Protein AF-A0A8H7U655-F1 (afdb_monomer_lite)

Structure (mmCIF, N/CA/C/O backbone):
data_AF-A0A8H7U655-F1
#
_entry.id   AF-A0A8H7U655-F1
#
loop_
_atom_site.group_PDB
_atom_site.id
_atom_site.type_symbol
_atom_site.label_atom_id
_atom_site.label_alt_id
_atom_site.label_comp_id
_atom_site.label_asym_id
_atom_site.label_entity_id
_atom_site.label_seq_id
_atom_site.pdbx_PDB_ins_code
_atom_site.Cartn_x
_atom_site.Cartn_y
_atom_site.Cartn_z
_atom_site.occupancy
_atom_site.B_iso_or_equiv
_atom_site.auth_seq_id
_atom_site.auth_comp_id
_atom_site.auth_asym_id
_atom_site.auth_atom_id
_atom_site.pdbx_PDB_model_num
ATOM 1 N N . MET A 1 1 ? -0.794 -10.412 -22.290 1.00 63.94 1 MET A N 1
ATOM 2 C CA . MET A 1 1 ? 0.448 -11.044 -21.787 1.00 63.94 1 MET A CA 1
ATOM 3 C C . MET A 1 1 ? 1.514 -9.964 -21.664 1.00 63.94 1 MET A C 1
ATOM 5 O O . MET A 1 1 ? 1.663 -9.199 -22.607 1.00 63.94 1 MET A O 1
ATOM 9 N N . CYS A 1 2 ? 2.188 -9.842 -20.518 1.00 81.88 2 CYS A N 1
ATOM 10 C CA . CYS A 1 2 ? 3.217 -8.815 -20.295 1.00 81.88 2 CYS A CA 1
ATOM 11 C C . CYS A 1 2 ? 4.626 -9.363 -20.558 1.00 81.88 2 CYS A C 1
ATOM 13 O O . CYS A 1 2 ? 4.910 -10.500 -20.198 1.00 81.88 2 CYS A O 1
ATOM 15 N N . ALA A 1 3 ? 5.501 -8.538 -21.141 1.00 80.56 3 ALA A N 1
ATOM 16 C CA . ALA A 1 3 ? 6.869 -8.891 -21.544 1.00 80.56 3 ALA A CA 1
ATOM 17 C C . ALA A 1 3 ? 7.937 -8.537 -20.485 1.00 80.56 3 ALA A C 1
ATOM 19 O O . ALA A 1 3 ? 9.076 -8.217 -20.817 1.00 80.56 3 ALA A O 1
ATOM 20 N N . LEU A 1 4 ? 7.565 -8.537 -19.202 1.00 84.75 4 LEU A N 1
ATOM 21 C CA . LEU A 1 4 ? 8.495 -8.235 -18.114 1.00 84.75 4 LEU A CA 1
ATOM 22 C C . LEU A 1 4 ? 9.216 -9.509 -17.666 1.00 84.75 4 LEU A C 1
ATOM 24 O O . LEU A 1 4 ? 8.583 -10.469 -17.227 1.00 84.75 4 LEU A O 1
ATOM 28 N N . SER A 1 5 ? 10.544 -9.480 -17.739 1.00 86.19 5 SER A N 1
ATOM 29 C CA . SER A 1 5 ? 11.418 -10.554 -17.271 1.00 86.19 5 SER A CA 1
ATOM 30 C C . SER A 1 5 ? 11.952 -10.225 -15.880 1.00 86.19 5 SER A C 1
ATOM 32 O O . SER A 1 5 ? 12.536 -9.165 -15.663 1.00 86.19 5 SER A O 1
ATOM 34 N N . PHE A 1 6 ? 11.775 -11.145 -14.933 1.00 90.25 6 PHE A N 1
ATOM 35 C CA . PHE A 1 6 ? 12.253 -11.003 -13.557 1.00 90.25 6 PHE A CA 1
ATOM 36 C C . PHE A 1 6 ? 13.320 -12.059 -13.280 1.00 90.25 6 PHE A C 1
ATOM 38 O O . PHE A 1 6 ? 13.106 -13.238 -13.549 1.00 90.25 6 PHE A O 1
ATOM 45 N N . ASN A 1 7 ? 14.448 -11.660 -12.692 1.00 93.19 7 ASN A N 1
ATOM 46 C CA . ASN A 1 7 ? 15.520 -12.585 -12.308 1.00 93.19 7 ASN A CA 1
ATOM 47 C C . ASN A 1 7 ? 15.300 -13.239 -10.930 1.00 93.19 7 ASN A C 1
ATOM 49 O O . ASN A 1 7 ? 16.082 -14.095 -10.526 1.00 93.19 7 ASN A O 1
ATOM 53 N N . ARG A 1 8 ? 14.252 -12.843 -10.193 1.00 95.19 8 ARG A N 1
ATOM 54 C CA . ARG A 1 8 ? 13.892 -13.417 -8.889 1.00 95.19 8 ARG A CA 1
ATOM 55 C C . ARG A 1 8 ? 12.452 -13.912 -8.903 1.00 95.19 8 ARG A C 1
ATOM 57 O O . ARG A 1 8 ? 11.536 -13.198 -9.312 1.00 95.19 8 ARG A O 1
ATOM 64 N N . GLN A 1 9 ? 12.235 -15.111 -8.365 1.00 91.31 9 GLN A N 1
ATOM 65 C CA . GLN A 1 9 ? 10.903 -15.725 -8.324 1.00 91.31 9 GLN A CA 1
ATOM 66 C C . GLN A 1 9 ? 9.887 -14.903 -7.516 1.00 91.31 9 GLN A C 1
ATOM 68 O O . GLN A 1 9 ? 8.722 -14.822 -7.898 1.00 91.31 9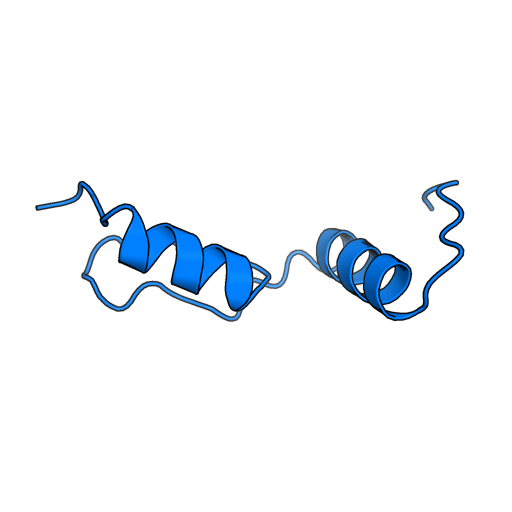 GLN A O 1
ATOM 73 N N . HIS A 1 10 ? 10.310 -14.263 -6.418 1.00 89.69 10 HIS A N 1
ATOM 74 C CA . HIS A 1 10 ? 9.403 -13.444 -5.607 1.00 89.69 10 HIS A CA 1
ATOM 75 C C . HIS A 1 10 ? 8.927 -12.184 -6.346 1.00 89.69 10 HIS A C 1
ATOM 77 O O . HIS A 1 10 ? 7.793 -11.752 -6.140 1.00 89.69 10 HIS A O 1
ATOM 83 N N . ASP A 1 11 ? 9.759 -11.619 -7.225 1.00 91.19 11 ASP A N 1
ATOM 84 C CA . ASP A 1 11 ? 9.395 -10.471 -8.053 1.00 91.19 11 ASP A CA 1
ATOM 85 C C . ASP A 1 11 ? 8.422 -10.881 -9.165 1.00 91.19 11 ASP A C 1
ATOM 87 O O . ASP A 1 11 ? 7.414 -10.203 -9.366 1.00 91.19 11 ASP A O 1
ATOM 91 N N . LEU A 1 12 ? 8.654 -12.035 -9.807 1.00 90.62 12 LEU A N 1
ATOM 92 C CA . LEU A 1 12 ? 7.714 -12.613 -10.772 1.00 90.62 12 LEU A CA 1
ATOM 93 C C . LEU A 1 12 ? 6.359 -12.919 -10.124 1.00 90.62 12 LEU A C 1
ATOM 95 O O . LEU A 1 12 ? 5.318 -12.586 -10.685 1.00 90.62 12 LEU A O 1
ATOM 99 N N . LYS A 1 13 ? 6.354 -13.527 -8.931 1.00 88.38 13 LYS A N 1
ATOM 100 C CA . LYS A 1 13 ? 5.121 -13.813 -8.187 1.00 88.38 13 LYS A CA 1
ATOM 101 C C . LYS A 1 13 ? 4.354 -12.527 -7.879 1.00 88.38 13 LYS A C 1
ATOM 103 O O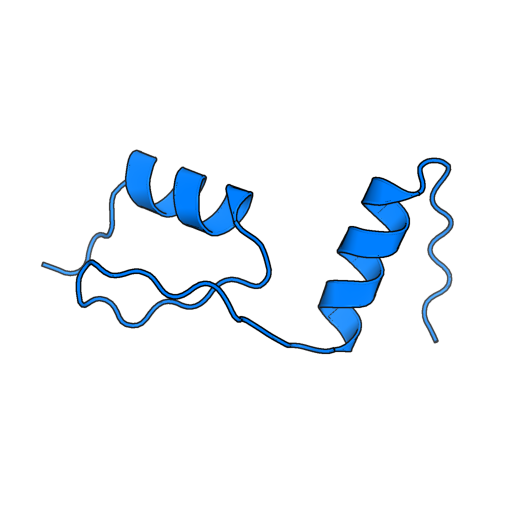 . LYS A 1 13 ? 3.181 -12.435 -8.217 1.00 88.38 13 LYS A O 1
ATOM 108 N N . ARG A 1 14 ? 5.047 -11.505 -7.360 1.00 88.25 14 ARG A N 1
ATOM 109 C CA . ARG A 1 14 ? 4.470 -10.173 -7.124 1.00 88.25 14 ARG A CA 1
ATOM 110 C C . ARG A 1 14 ? 3.878 -9.565 -8.393 1.00 88.25 14 ARG A C 1
ATOM 112 O O . ARG A 1 14 ? 2.837 -8.921 -8.327 1.00 88.25 14 ARG A O 1
ATOM 119 N N . HIS A 1 15 ? 4.556 -9.712 -9.526 1.00 89.56 15 HIS A N 1
ATOM 120 C CA . HIS A 1 15 ? 4.044 -9.224 -10.800 1.00 89.56 15 HIS A CA 1
ATOM 121 C C . HIS A 1 15 ? 2.796 -9.996 -11.244 1.00 89.56 15 HIS A C 1
ATOM 123 O O . HIS A 1 15 ? 1.848 -9.399 -11.739 1.00 89.56 15 HIS A O 1
ATOM 129 N N . ARG A 1 16 ? 2.745 -11.313 -11.028 1.00 87.56 16 ARG A N 1
ATOM 130 C CA . ARG A 1 16 ? 1.546 -12.105 -11.336 1.00 87.56 16 ARG A CA 1
ATOM 131 C C . ARG A 1 16 ? 0.330 -11.660 -10.526 1.00 87.56 16 ARG A C 1
ATOM 133 O O . ARG A 1 16 ? -0.749 -11.586 -11.104 1.00 87.56 16 ARG A O 1
ATOM 140 N N . ASP A 1 17 ? 0.512 -11.274 -9.264 1.00 85.75 17 ASP A N 1
ATOM 141 C CA . ASP A 1 17 ? -0.580 -10.749 -8.430 1.00 85.75 17 ASP A CA 1
ATOM 142 C C . ASP A 1 17 ? -1.204 -9.457 -9.011 1.00 85.75 17 ASP A C 1
ATOM 144 O O . ASP A 1 17 ? -2.356 -9.138 -8.726 1.00 85.75 17 ASP A O 1
ATOM 148 N N . THR A 1 18 ? -0.488 -8.703 -9.863 1.00 85.94 18 THR A N 1
ATOM 149 C CA . THR A 1 18 ? -1.074 -7.521 -10.527 1.00 85.94 18 THR A CA 1
ATOM 150 C C . THR A 1 18 ? -2.025 -7.879 -11.663 1.00 85.94 18 THR A C 1
ATOM 152 O O . THR A 1 18 ? -2.857 -7.055 -12.025 1.00 85.94 18 THR A O 1
ATOM 155 N N . HIS A 1 19 ? -1.919 -9.091 -12.219 1.00 88.06 19 HIS A N 1
ATOM 156 C CA . HIS A 1 19 ? -2.822 -9.572 -13.272 1.00 88.06 19 HIS A CA 1
ATOM 157 C C . HIS A 1 19 ? -4.118 -10.138 -12.710 1.00 88.06 19 HIS A C 1
ATOM 159 O O . HIS A 1 19 ? -5.153 -10.024 -13.357 1.00 88.06 19 HIS A O 1
ATOM 165 N N . THR A 1 20 ? -4.074 -10.743 -11.521 1.00 85.50 20 THR A N 1
ATOM 166 C CA . THR A 1 20 ? -5.274 -11.314 -10.892 1.00 85.50 20 THR A CA 1
ATOM 167 C C . THR A 1 20 ? -6.173 -10.235 -10.299 1.00 85.50 20 THR A C 1
ATOM 169 O O . THR A 1 20 ? -7.373 -10.442 -10.160 1.00 85.50 20 THR A O 1
ATOM 172 N N . GLY A 1 21 ? -5.608 -9.073 -9.946 1.00 81.75 21 GLY A N 1
ATOM 173 C CA . GLY A 1 21 ? -6.356 -7.968 -9.343 1.00 81.75 21 GLY A CA 1
ATOM 174 C C . GLY A 1 21 ? -6.875 -8.274 -7.935 1.00 81.75 21 GLY A C 1
ATOM 175 O O . GLY A 1 21 ? -7.548 -7.434 -7.336 1.00 81.75 21 GLY A O 1
ATOM 176 N N . GLU A 1 22 ? -6.542 -9.441 -7.382 1.00 85.81 22 GLU A N 1
ATOM 177 C CA . GLU A 1 22 ? -6.960 -9.851 -6.051 1.00 85.81 22 GLU A CA 1
ATOM 178 C C . GLU A 1 22 ? -6.292 -8.963 -4.997 1.00 85.81 22 GLU A C 1
ATOM 180 O O . GLU A 1 22 ? -5.084 -8.707 -5.008 1.00 85.81 22 GLU A O 1
ATOM 185 N N . LYS A 1 23 ? -7.098 -8.463 -4.060 1.00 86.62 23 LYS A N 1
ATOM 186 C CA . LYS A 1 23 ? -6.640 -7.611 -2.957 1.00 86.62 23 LYS A CA 1
ATOM 187 C C . LYS A 1 23 ? -7.099 -8.189 -1.622 1.00 86.62 23 LYS A C 1
ATOM 189 O O . LYS A 1 23 ? -7.967 -7.606 -0.976 1.00 86.62 23 LYS A O 1
ATOM 194 N N . PRO A 1 24 ? -6.527 -9.329 -1.196 1.00 88.19 24 PRO A N 1
ATOM 195 C CA . PRO A 1 24 ? -6.980 -10.031 0.002 1.00 88.19 24 PRO A CA 1
ATOM 196 C C . PRO A 1 24 ? -6.626 -9.298 1.305 1.00 88.19 24 PRO A C 1
ATOM 198 O O . PRO A 1 24 ? -7.099 -9.679 2.371 1.00 88.19 24 PRO A O 1
ATOM 201 N N . PHE A 1 25 ? -5.782 -8.261 1.262 1.00 92.50 25 PHE A N 1
ATOM 202 C CA . PHE A 1 25 ? -5.334 -7.556 2.461 1.00 92.50 25 PHE A CA 1
AT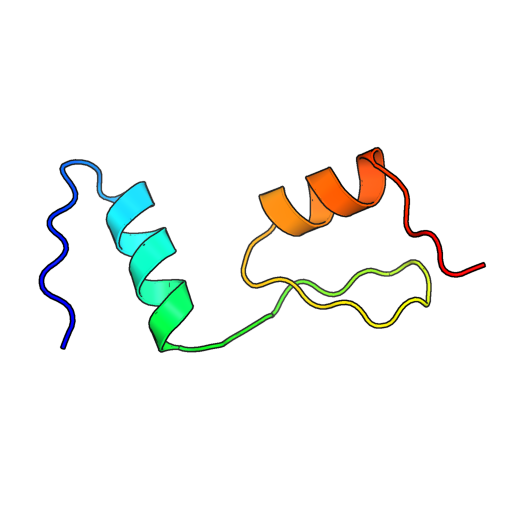OM 203 C C . PHE A 1 25 ? -6.096 -6.246 2.632 1.00 92.50 25 PHE A C 1
ATOM 205 O O . PHE A 1 25 ? -5.766 -5.247 1.999 1.00 92.50 25 PHE A O 1
ATOM 212 N N . GLN A 1 26 ? -7.098 -6.237 3.504 1.00 92.31 26 GLN A N 1
ATOM 213 C CA . GLN A 1 26 ? -7.861 -5.038 3.842 1.00 92.31 26 GLN A CA 1
ATOM 214 C C . GLN A 1 26 ? -7.266 -4.317 5.058 1.00 92.31 26 GLN A C 1
ATOM 216 O O . GLN A 1 26 ? -6.725 -4.939 5.972 1.00 92.31 26 GLN A O 1
ATOM 221 N N . CYS A 1 27 ? -7.342 -2.986 5.064 1.00 92.69 27 CYS A N 1
ATOM 222 C CA . CYS A 1 27 ? -7.026 -2.192 6.240 1.00 92.69 27 CYS A CA 1
ATOM 223 C C . CYS A 1 27 ? -8.153 -2.287 7.272 1.00 92.69 27 CYS A C 1
ATOM 225 O O . CYS A 1 27 ? -9.279 -1.880 6.999 1.00 92.69 27 CYS A O 1
ATOM 227 N N . ASN A 1 28 ? -7.816 -2.743 8.480 1.00 87.69 28 ASN A N 1
ATOM 228 C CA . ASN A 1 28 ? -8.759 -2.842 9.599 1.00 87.69 28 ASN A CA 1
ATOM 229 C C . ASN A 1 28 ? -9.081 -1.487 10.255 1.00 87.69 28 ASN A C 1
ATOM 231 O O . ASN A 1 28 ? -9.922 -1.425 11.141 1.00 87.69 28 ASN A O 1
ATOM 235 N N . GLY A 1 29 ? -8.430 -0.397 9.839 1.00 85.00 29 GLY A N 1
ATOM 236 C CA . GLY A 1 29 ? -8.639 0.944 10.397 1.00 85.00 29 GLY A CA 1
ATOM 237 C C . GLY A 1 29 ? -9.882 1.669 9.870 1.00 85.00 29 GLY A C 1
ATOM 238 O O . GLY A 1 29 ? -9.837 2.882 9.736 1.00 85.00 29 GLY A O 1
ATOM 239 N N . GLY A 1 30 ? -10.938 0.958 9.457 1.00 80.44 30 GLY A N 1
ATOM 240 C CA . GLY A 1 30 ? -12.205 1.542 8.977 1.00 80.44 30 GLY A CA 1
ATOM 241 C C . GLY A 1 30 ? -12.169 2.209 7.594 1.00 80.44 30 GLY A C 1
ATOM 242 O O . GLY A 1 30 ? -13.206 2.428 6.983 1.00 80.44 30 GLY A O 1
ATOM 243 N N . CYS A 1 31 ? -10.986 2.465 7.038 1.00 89.88 31 CYS A N 1
ATOM 244 C CA . CYS A 1 31 ? -10.831 3.229 5.803 1.00 89.88 31 CYS A CA 1
ATOM 245 C C . CYS A 1 31 ? -11.099 2.458 4.497 1.00 89.88 31 CYS A C 1
ATOM 247 O O . CYS A 1 31 ? -10.899 2.998 3.409 1.00 89.88 31 CYS A O 1
ATOM 249 N N . GLY A 1 32 ? -11.486 1.180 4.580 1.00 86.81 32 GLY A N 1
ATOM 250 C CA . GLY A 1 32 ? -11.910 0.358 3.436 1.00 86.81 32 GLY A CA 1
ATOM 251 C C . GLY A 1 32 ? -10.826 0.034 2.396 1.00 86.81 32 GLY A C 1
ATOM 252 O O . GLY A 1 32 ? -11.083 -0.720 1.460 1.00 86.81 32 GLY A O 1
ATOM 253 N N . LYS A 1 33 ? -9.603 0.561 2.546 1.00 90.69 33 LYS A N 1
ATOM 254 C CA . LYS A 1 33 ? -8.498 0.368 1.595 1.00 90.69 33 LYS A CA 1
ATOM 255 C C . LYS A 1 33 ? -8.057 -1.094 1.555 1.00 90.69 33 LYS A C 1
ATOM 257 O O . LYS A 1 33 ? -7.730 -1.677 2.589 1.00 90.69 33 LYS A O 1
ATOM 262 N N . THR A 1 34 ? -7.991 -1.657 0.352 1.00 92.50 34 THR A N 1
ATOM 263 C CA . THR A 1 34 ? -7.505 -3.017 0.097 1.00 92.50 34 THR A CA 1
ATOM 264 C C . THR A 1 34 ? -6.196 -3.001 -0.684 1.00 92.50 34 THR A C 1
ATOM 266 O O . THR A 1 34 ? -5.932 -2.131 -1.517 1.00 92.50 34 THR A O 1
ATOM 269 N N . PHE A 1 35 ? -5.352 -3.985 -0.403 1.00 91.75 35 PHE A N 1
ATOM 270 C CA . PHE A 1 35 ? -4.011 -4.122 -0.941 1.00 91.75 35 PHE A CA 1
ATOM 271 C C . PHE A 1 35 ? -3.817 -5.537 -1.480 1.00 91.75 35 PHE A C 1
ATOM 273 O O . PHE A 1 35 ? -4.239 -6.523 -0.880 1.00 91.75 35 PHE A O 1
ATOM 280 N N . THR A 1 36 ? -3.097 -5.636 -2.592 1.00 91.56 36 THR A N 1
ATOM 281 C CA . THR A 1 36 ? -2.676 -6.913 -3.186 1.00 91.56 36 THR A CA 1
ATOM 282 C C . THR A 1 36 ? -1.628 -7.624 -2.328 1.00 91.56 36 THR A C 1
ATOM 284 O O . THR A 1 36 ? -1.454 -8.831 -2.429 1.00 91.5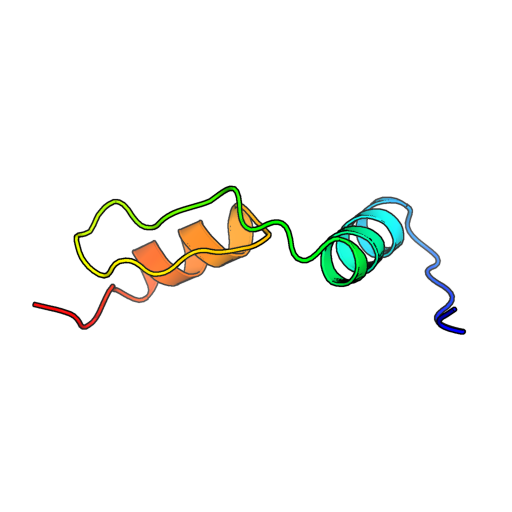6 36 THR A O 1
ATOM 287 N N . ARG A 1 37 ? -0.905 -6.898 -1.456 1.00 90.19 37 ARG A N 1
ATOM 288 C CA . ARG A 1 37 ? 0.237 -7.444 -0.700 1.00 90.19 37 ARG A CA 1
ATOM 289 C C . ARG A 1 37 ? 0.283 -6.992 0.762 1.00 90.19 37 ARG A C 1
ATOM 291 O O . ARG A 1 37 ? -0.009 -5.836 1.075 1.00 90.19 37 ARG A O 1
ATOM 298 N N . LYS A 1 38 ? 0.752 -7.884 1.647 1.00 91.19 38 LYS A N 1
ATOM 299 C CA . LYS A 1 38 ? 0.910 -7.624 3.094 1.00 91.19 38 LYS A CA 1
ATOM 300 C C . LYS A 1 38 ? 1.889 -6.493 3.407 1.00 91.19 38 LYS A C 1
ATOM 302 O O . LYS A 1 38 ? 1.657 -5.741 4.345 1.00 91.19 38 LYS A O 1
ATOM 307 N N . ASP A 1 39 ? 2.993 -6.369 2.669 1.00 91.31 39 ASP A N 1
ATOM 308 C CA . ASP A 1 39 ? 3.972 -5.293 2.879 1.00 91.31 39 ASP A CA 1
ATOM 309 C C . ASP A 1 39 ? 3.401 -3.918 2.521 1.00 91.31 39 ASP A C 1
ATOM 311 O O . ASP A 1 39 ? 3.700 -2.941 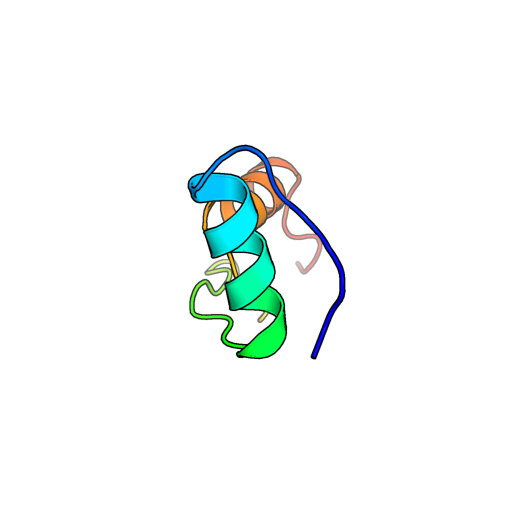3.205 1.00 91.31 39 ASP A O 1
ATOM 315 N N . ALA A 1 40 ? 2.533 -3.850 1.507 1.00 91.06 40 ALA A N 1
ATOM 316 C CA . ALA A 1 40 ? 1.826 -2.623 1.159 1.00 91.06 40 ALA A CA 1
ATOM 317 C C . ALA A 1 40 ? 0.840 -2.214 2.266 1.00 91.06 40 ALA A C 1
ATOM 319 O O . ALA A 1 40 ? 0.856 -1.056 2.680 1.00 91.06 40 ALA A O 1
ATOM 320 N N . LEU A 1 41 ? 0.070 -3.168 2.811 1.00 92.69 41 LEU A N 1
ATOM 321 C CA . LEU A 1 41 ? -0.797 -2.927 3.970 1.00 92.69 41 LEU A CA 1
ATOM 322 C C . LEU A 1 41 ? 0.009 -2.491 5.204 1.00 92.69 41 LEU A C 1
ATOM 324 O O . LEU A 1 41 ? -0.327 -1.491 5.826 1.00 92.69 41 LEU A O 1
ATOM 328 N N . LYS A 1 42 ? 1.102 -3.187 5.542 1.00 91.94 42 LYS A N 1
ATOM 329 C CA . LYS A 1 42 ? 1.951 -2.811 6.686 1.00 91.94 42 LYS A CA 1
ATOM 330 C C . LYS A 1 42 ? 2.529 -1.410 6.531 1.00 91.94 42 LYS A C 1
ATOM 332 O O . LYS A 1 42 ? 2.477 -0.616 7.461 1.00 91.94 42 LYS A O 1
ATOM 337 N N . ARG A 1 43 ? 3.044 -1.074 5.345 1.00 92.06 43 ARG A N 1
ATOM 338 C CA . ARG A 1 43 ? 3.536 0.278 5.053 1.00 92.06 43 ARG A CA 1
ATOM 339 C C . ARG A 1 43 ? 2.431 1.319 5.208 1.00 92.06 43 ARG A C 1
ATOM 341 O O . ARG A 1 43 ? 2.698 2.399 5.720 1.00 92.06 43 ARG A O 1
ATOM 348 N N . HIS A 1 44 ? 1.219 1.001 4.768 1.00 91.50 44 HIS A N 1
ATOM 349 C CA . HIS A 1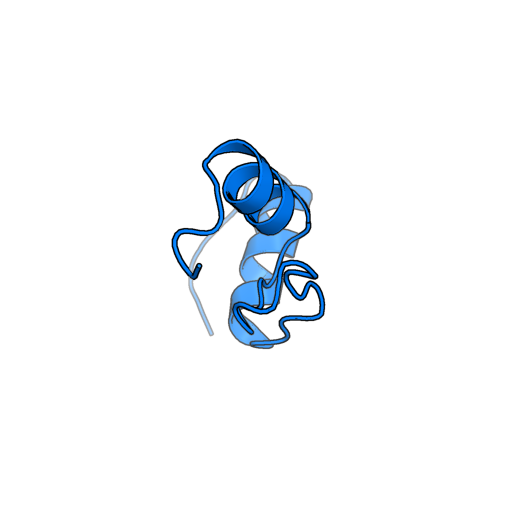 44 ? 0.058 1.860 4.951 1.00 91.50 44 HIS A CA 1
ATOM 350 C C . HIS A 1 44 ? -0.292 2.057 6.433 1.00 91.50 44 HIS A C 1
ATOM 352 O O . HIS A 1 44 ? -0.481 3.190 6.853 1.00 91.50 44 HIS A O 1
ATOM 358 N N . GLN A 1 45 ? -0.298 0.989 7.232 1.00 88.75 45 GLN A N 1
ATOM 359 C CA . GLN A 1 45 ? -0.552 1.059 8.674 1.00 88.75 45 GLN A CA 1
ATOM 360 C C . GLN A 1 45 ? 0.500 1.905 9.402 1.00 88.75 45 GLN A C 1
ATOM 362 O O . GLN A 1 45 ? 0.144 2.737 10.226 1.00 88.75 45 GLN A O 1
ATOM 367 N N . VAL A 1 46 ? 1.781 1.748 9.053 1.00 88.31 46 VAL A N 1
ATOM 368 C CA . VAL A 1 46 ? 2.887 2.518 9.652 1.00 88.31 46 VAL A CA 1
ATOM 369 C C . VAL A 1 46 ? 2.852 3.991 9.238 1.00 88.31 46 VAL A C 1
ATOM 371 O O . VAL A 1 46 ? 3.133 4.861 10.052 1.00 88.31 46 VAL A O 1
ATOM 374 N N . ARG A 1 47 ? 2.504 4.289 7.979 1.00 85.44 47 ARG A N 1
ATOM 375 C CA . ARG A 1 47 ? 2.349 5.672 7.487 1.00 85.44 47 ARG A CA 1
ATOM 376 C C . ARG A 1 47 ? 1.042 6.334 7.940 1.00 85.44 47 ARG A C 1
ATOM 378 O O . ARG A 1 47 ? 0.878 7.527 7.717 1.00 85.44 47 ARG A O 1
ATOM 385 N N . GLY A 1 48 ? 0.147 5.572 8.569 1.00 77.81 48 GLY A N 1
ATOM 386 C CA . GLY A 1 48 ? -1.163 6.012 9.031 1.00 77.81 48 GLY A CA 1
ATOM 387 C C . GLY A 1 48 ? -2.264 5.837 7.981 1.00 77.81 48 GLY A C 1
ATOM 388 O O . GLY A 1 48 ? -2.069 6.086 6.786 1.00 77.81 48 GLY A O 1
ATOM 389 N N . CYS A 1 49 ? -3.458 5.433 8.433 1.00 81.25 49 CYS A N 1
ATOM 390 C CA . CYS A 1 49 ? -4.667 5.588 7.629 1.00 81.25 49 CYS A CA 1
ATOM 391 C C . CYS A 1 49 ? -5.292 6.957 7.928 1.00 81.25 49 CYS A C 1
ATOM 393 O O . CYS A 1 49 ? -5.924 7.131 8.960 1.00 81.25 49 CYS A O 1
ATOM 395 N N . ALA A 1 50 ? -5.098 7.929 7.030 1.00 67.31 50 ALA A N 1
ATOM 396 C CA . ALA A 1 50 ? -5.677 9.276 7.121 1.00 67.31 50 ALA A CA 1
ATOM 397 C C . ALA A 1 50 ? -7.184 9.295 6.783 1.00 67.31 50 ALA A C 1
ATOM 399 O O . ALA A 1 50 ? -7.633 10.022 5.903 1.00 67.31 50 ALA A O 1
ATOM 400 N N . SER A 1 51 ? -7.957 8.415 7.407 1.00 58.72 51 SER A N 1
ATOM 401 C CA . SER A 1 51 ? -9.419 8.421 7.336 1.00 58.72 51 SER A CA 1
ATOM 402 C C . SER A 1 51 ? -9.942 8.193 8.748 1.00 58.72 51 SER A C 1
ATOM 404 O O . SER A 1 51 ? -10.510 7.148 9.054 1.00 58.72 51 SER A O 1
ATOM 406 N N . VAL A 1 52 ? -9.609 9.152 9.609 1.00 54.31 52 VAL A N 1
ATOM 407 C CA . VAL A 1 52 ? -10.453 9.555 10.733 1.00 54.31 52 VAL A CA 1
ATOM 408 C C . VAL A 1 52 ? -11.266 10.752 10.262 1.00 54.31 52 VAL A C 1
ATOM 410 O O . VAL A 1 52 ? -10.686 11.556 9.493 1.00 54.31 52 VAL A O 1
#

Sequence (52 aa):
MCALSFNRQHDLKRHRDTHTGEKPFQCNGGCGKTFTRKDALKRHQVRGCASV

Organism: NCBI:txid104341

pLDDT: mean 86.3, std 8.3, range [54.31, 95.19]

Secondary structure (DSSP, 8-state):
------SSHHHHHHHHHHHH----EE-SSSS--EESSHHHHHHHHHH-----

Foldseek 3Di:
DDPDDDPDPVVVVVVVLVVVVDFPAAAPPPLRDTHSDPVVNVVDVVVDDPPD

InterPro domains:
  IPR013087 Zinc finger C2H2-type [PF00096] (25-45)
  IPR013087 Zinc finger C2H2-type [PS50157] (1-24)
  IPR013087 Zinc finger C2H2-type [PS50157] (25-45)
  IPR036236 Zinc finger C2H2 superfamily [SSF57667] (5-46)

Radius of gyration: 13.41 Å; chains: 1; bounding box: 28×25×32 Å